Protein AF-A0A838NUH5-F1 (afdb_monomer)

Foldseek 3Di:
DPPCQPCVVHACVVPHCDPPCRQVVQVVVQQVVCVVVVHFKDKDKDADPPGDIDIDMDGHDD

Radius of gyration: 12.06 Å; Cα contacts (8 Å, |Δi|>4): 52; chains: 1; bounding box: 31×22×30 Å

Nearest PDB structures (foldseek):
  2iik-assembly1_A  TM=9.640E-01  e=3.644E-01  Homo sapiens
  2iik-assembly1_B  TM=9.638E-01  e=7.094E-01  Homo sapiens
  8jan-assembly1_m  TM=4.148E-01  e=1.803E+00  Escherichia phage P1
  9do4-assembly1_B  TM=4.440E-01  e=2.873E+00  Tequatrovirus T4

Solvent-accessible surface area (backbone atoms only — not comparable to full-atom values): 4064 Å² total; per-residue (Å²): 128,66,69,90,73,52,61,79,89,54,49,50,91,79,75,54,72,54,81,90,51,44,62,60,53,51,51,53,51,46,56,54,48,27,65,77,69,75,40,55,75,45,80,49,73,47,83,42,86,93,86,41,73,50,75,48,77,48,71,61,85,130

Mean predicted aligned error: 2.5 Å

Secondary structure (DSSP, 8-state):
--GGGSSTT--HHHH---TTTHHHHHHHHHHHHHHHHT-SEEEEEEEETTTEEEEEEEE---

Structure (mmCIF, N/CA/C/O backbone):
data_AF-A0A838NUH5-F1
#
_entry.id   AF-A0A838NUH5-F1
#
loop_
_atom_site.group_PDB
_atom_site.id
_atom_site.type_symbol
_atom_site.label_atom_id
_atom_site.label_alt_id
_atom_site.label_comp_id
_atom_site.label_asym_id
_atom_site.label_entity_id
_atom_site.label_seq_id
_atom_site.pdbx_PDB_ins_code
_atom_site.Cartn_x
_atom_site.Cartn_y
_atom_site.Cartn_z
_atom_site.occupancy
_atom_site.B_iso_or_equiv
_atom_site.auth_seq_id
_atom_site.auth_comp_id
_atom_site.auth_asym_id
_atom_site.auth_atom_id
_atom_site.pdbx_PDB_model_num
ATOM 1 N N . I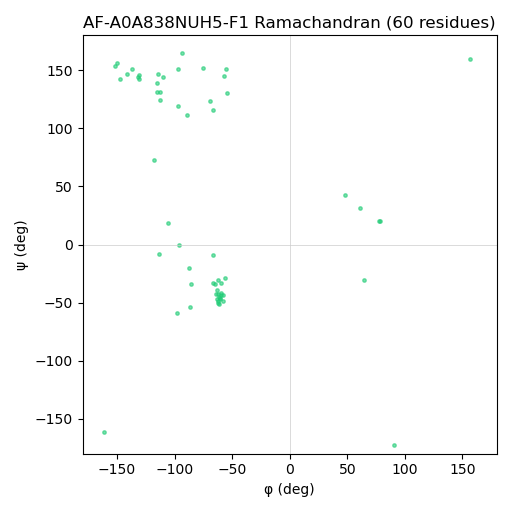LE A 1 1 ? -2.542 -14.736 0.233 1.00 87.25 1 ILE A N 1
ATOM 2 C CA . ILE A 1 1 ? -3.247 -13.575 0.838 1.00 87.25 1 ILE A CA 1
ATOM 3 C C . ILE A 1 1 ? -4.703 -13.613 0.372 1.00 87.25 1 ILE A C 1
ATOM 5 O O . ILE A 1 1 ? -4.892 -13.784 -0.830 1.00 87.25 1 ILE A O 1
ATO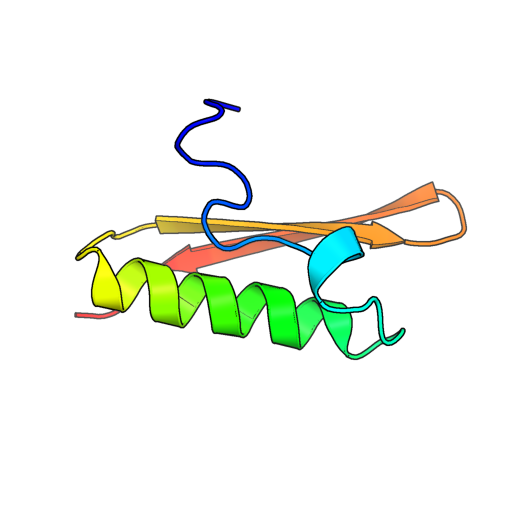M 9 N N . PRO A 1 2 ? -5.708 -13.514 1.266 1.00 96.00 2 PRO A N 1
ATOM 10 C CA . PRO A 1 2 ? -7.122 -13.432 0.878 1.00 96.00 2 PRO A CA 1
ATOM 11 C C . PRO A 1 2 ? -7.368 -12.279 -0.104 1.00 96.00 2 PRO A C 1
ATOM 13 O O . PRO A 1 2 ? -6.899 -11.161 0.125 1.00 96.00 2 PRO A O 1
ATOM 16 N N . ARG A 1 3 ? -8.056 -12.549 -1.221 1.00 94.94 3 ARG A N 1
ATOM 17 C CA . ARG A 1 3 ? -8.213 -11.577 -2.321 1.00 94.94 3 ARG A CA 1
ATOM 18 C C . ARG A 1 3 ? -9.014 -10.344 -1.915 1.00 94.94 3 ARG A C 1
ATOM 20 O O . ARG A 1 3 ? -8.689 -9.245 -2.339 1.00 94.94 3 ARG A O 1
ATOM 27 N N . ASP A 1 4 ? -9.991 -10.521 -1.041 1.00 94.50 4 ASP A N 1
ATOM 28 C CA . ASP A 1 4 ? -10.829 -9.469 -0.470 1.00 94.50 4 ASP A CA 1
ATOM 29 C C . ASP A 1 4 ? -10.063 -8.499 0.446 1.00 94.50 4 ASP A C 1
ATOM 31 O O . ASP A 1 4 ? -10.616 -7.475 0.833 1.00 94.50 4 ASP A O 1
ATOM 35 N N . LYS A 1 5 ? -8.799 -8.788 0.786 1.00 94.00 5 LYS A N 1
ATOM 36 C CA . LYS A 1 5 ? -7.935 -7.940 1.628 1.00 94.00 5 LYS A CA 1
ATOM 37 C C . LYS A 1 5 ? -6.734 -7.356 0.880 1.00 94.00 5 LYS A C 1
ATOM 39 O O . LYS A 1 5 ? -6.031 -6.518 1.435 1.00 94.00 5 LYS A O 1
ATOM 44 N N . LEU A 1 6 ? -6.484 -7.786 -0.357 1.00 96.56 6 LEU A N 1
ATOM 45 C CA . LEU A 1 6 ? -5.319 -7.389 -1.145 1.00 96.56 6 LEU A CA 1
ATOM 46 C C . LEU A 1 6 ? -5.685 -6.250 -2.104 1.00 96.56 6 LEU A C 1
ATOM 48 O O . LEU A 1 6 ? -6.513 -6.448 -2.984 1.00 96.56 6 LEU A O 1
ATOM 52 N N . ASN A 1 7 ? -5.040 -5.085 -1.970 1.00 96.00 7 ASN A N 1
ATOM 53 C CA . ASN A 1 7 ? -5.176 -3.950 -2.900 1.00 96.00 7 ASN A CA 1
ATOM 54 C C . ASN A 1 7 ? -6.642 -3.585 -3.240 1.00 96.00 7 ASN A C 1
ATOM 56 O O . ASN A 1 7 ? -6.969 -3.321 -4.397 1.00 96.00 7 ASN A O 1
ATOM 60 N N . ARG A 1 8 ? -7.536 -3.581 -2.235 1.00 92.19 8 ARG A N 1
ATOM 61 C CA . ARG A 1 8 ? -8.999 -3.404 -2.408 1.00 92.19 8 ARG A CA 1
ATOM 62 C C . ARG A 1 8 ? -9.401 -2.122 -3.139 1.00 92.19 8 ARG A C 1
ATOM 64 O O . ARG A 1 8 ? -10.450 -2.075 -3.764 1.00 92.19 8 ARG A O 1
ATOM 71 N N . GLN A 1 9 ? -8.582 -1.088 -3.021 1.00 90.88 9 GLN A N 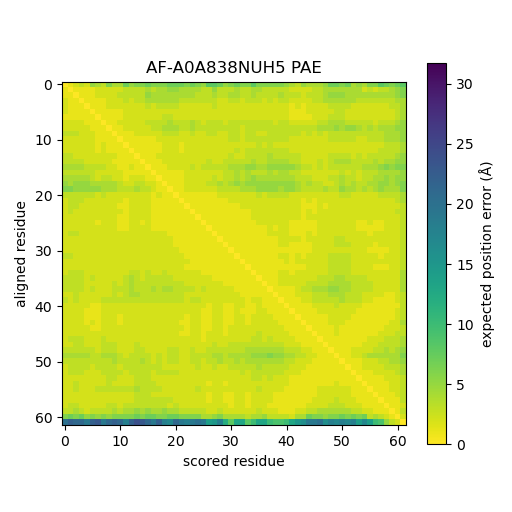1
ATOM 72 C CA . GLN A 1 9 ? -8.809 0.248 -3.572 1.00 90.88 9 GLN A CA 1
ATOM 73 C C . GLN A 1 9 ? -7.922 0.513 -4.804 1.00 9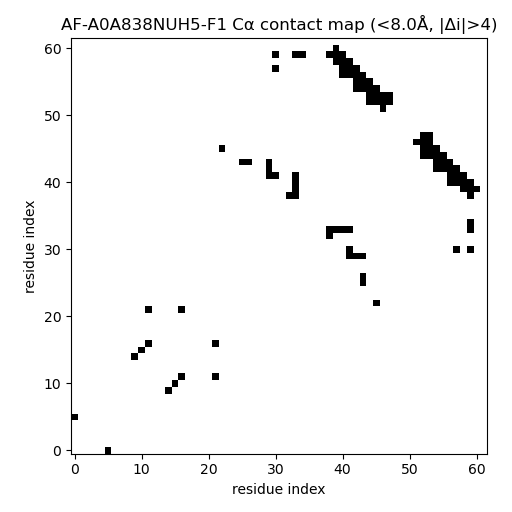0.88 9 GLN A C 1
ATOM 75 O O . GLN A 1 9 ? -7.706 1.654 -5.204 1.00 90.88 9 GLN A O 1
ATOM 80 N N . GLY A 1 10 ? -7.403 -0.555 -5.416 1.00 94.44 10 GLY A N 1
A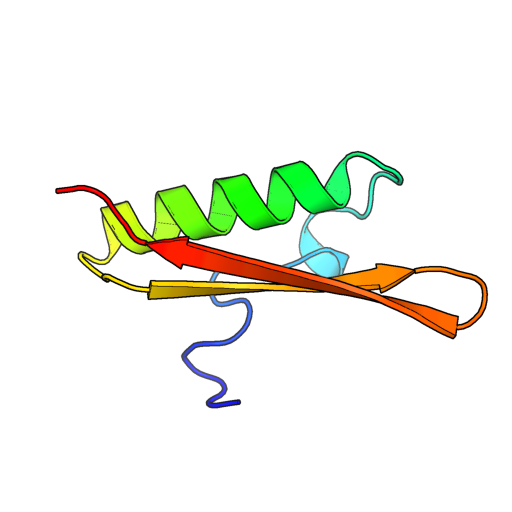TOM 81 C CA . GLY A 1 10 ? -6.494 -0.484 -6.550 1.00 94.44 10 GLY A CA 1
ATOM 82 C C . GLY A 1 10 ? -5.023 -0.447 -6.140 1.00 94.44 10 GLY A C 1
ATOM 83 O O . GLY A 1 10 ? -4.644 -0.665 -4.990 1.00 94.44 10 GLY A O 1
ATOM 84 N N . GLY A 1 11 ? -4.162 -0.224 -7.131 1.00 96.19 11 GLY A N 1
ATOM 85 C CA . GLY A 1 11 ? -2.715 -0.267 -6.962 1.00 96.19 11 GLY A CA 1
ATOM 86 C C . GLY A 1 11 ? -1.982 0.447 -8.091 1.00 96.19 11 GLY A C 1
ATOM 87 O O . GLY A 1 11 ? -2.559 1.249 -8.821 1.00 96.19 11 GLY A O 1
ATOM 88 N N . ALA A 1 12 ? -0.695 0.144 -8.248 1.00 97.19 12 ALA A N 1
ATOM 89 C CA . ALA A 1 12 ? 0.180 0.870 -9.166 1.00 97.19 12 ALA A CA 1
ATOM 90 C C . ALA A 1 12 ? -0.239 0.780 -10.647 1.00 97.19 12 ALA A C 1
ATOM 92 O O . ALA A 1 12 ? -0.022 1.739 -11.376 1.00 97.19 12 ALA A O 1
ATOM 93 N N . ILE A 1 13 ? -0.872 -0.326 -11.062 1.00 97.69 13 ILE A N 1
ATOM 94 C CA . ILE A 1 13 ? -1.389 -0.514 -12.430 1.00 97.69 13 ILE A CA 1
ATOM 95 C C . ILE A 1 13 ? -2.498 0.497 -12.745 1.00 97.69 13 ILE A C 1
ATOM 97 O O . ILE A 1 13 ? -2.520 1.061 -13.830 1.00 97.69 13 ILE A O 1
ATOM 101 N N . ALA A 1 14 ? -3.411 0.723 -11.797 1.00 97.56 14 ALA A N 1
ATOM 102 C CA . ALA A 1 14 ? -4.559 1.604 -11.998 1.00 97.56 14 ALA A CA 1
ATOM 103 C C . ALA A 1 14 ? -4.234 3.080 -11.717 1.00 97.56 14 ALA A C 1
ATOM 105 O O . ALA A 1 14 ? -4.801 3.958 -12.354 1.00 97.56 14 ALA A O 1
ATOM 106 N N . LEU A 1 15 ? -3.354 3.354 -10.747 1.00 95.06 15 LEU A N 1
ATOM 107 C CA . LEU A 1 15 ? -3.071 4.716 -10.285 1.00 95.06 15 LEU A CA 1
ATOM 108 C C . LEU A 1 15 ? -1.815 5.313 -10.930 1.00 95.06 15 LEU A C 1
ATOM 110 O O . LEU A 1 15 ? -1.875 6.392 -11.505 1.00 95.06 15 LEU A O 1
ATOM 114 N N . SER A 1 16 ? -0.666 4.658 -10.745 1.00 94.44 16 SER A N 1
ATOM 115 C CA . SER A 1 16 ? 0.672 4.99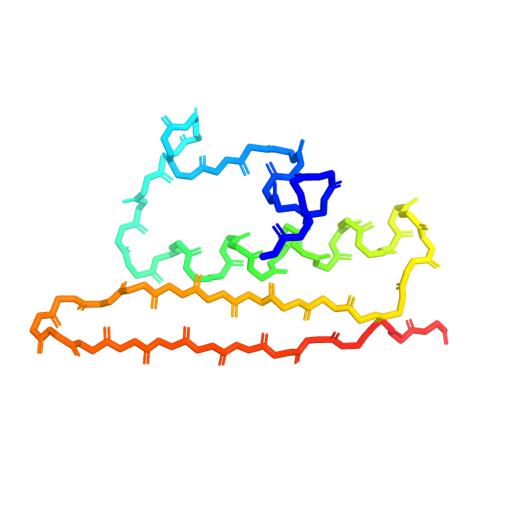1 -11.278 1.00 94.44 16 SER A CA 1
ATOM 116 C C . SER A 1 16 ? 1.753 4.367 -10.390 1.00 94.44 16 SER A C 1
ATOM 118 O O . SER A 1 16 ? 1.518 4.087 -9.210 1.00 94.44 16 SER A O 1
ATOM 120 N N . HIS A 1 17 ? 2.970 4.202 -10.915 1.00 97.38 17 HIS A N 1
ATOM 121 C CA . HIS A 1 17 ? 4.158 3.815 -10.145 1.00 97.38 17 HIS A CA 1
ATOM 122 C C . HIS A 1 17 ? 5.241 4.908 -10.196 1.00 97.38 17 HIS A C 1
ATOM 124 O O . HIS A 1 17 ? 6.257 4.730 -10.867 1.00 97.38 17 HIS A O 1
ATOM 130 N N . PRO A 1 18 ? 5.058 6.052 -9.509 1.00 95.94 18 PRO A N 1
ATOM 131 C CA . PRO A 1 18 ? 6.132 7.026 -9.386 1.00 95.94 18 PRO A CA 1
ATOM 132 C C . PRO A 1 18 ? 7.248 6.406 -8.538 1.00 95.94 18 PRO A C 1
ATOM 134 O O . PRO A 1 18 ? 7.034 6.054 -7.366 1.00 95.94 18 PRO A O 1
ATOM 137 N N . LEU A 1 19 ? 8.417 6.205 -9.151 1.00 94.31 19 LEU A N 1
ATOM 138 C CA . LEU A 1 19 ? 9.588 5.634 -8.489 1.00 94.31 19 LEU A CA 1
ATOM 139 C C . LEU A 1 19 ? 9.954 6.481 -7.258 1.00 94.31 19 LEU A C 1
ATOM 141 O O . LEU A 1 19 ? 9.751 7.692 -7.251 1.00 94.31 19 LEU A O 1
ATOM 145 N N . ALA A 1 20 ? 10.433 5.828 -6.196 1.00 92.12 20 ALA A N 1
ATOM 146 C CA . ALA A 1 20 ? 10.704 6.395 -4.865 1.00 92.12 20 ALA A CA 1
ATOM 147 C C . ALA A 1 20 ? 9.480 6.927 -4.079 1.00 92.12 20 ALA A C 1
ATOM 149 O O . ALA A 1 20 ? 9.453 6.797 -2.859 1.00 92.12 20 ALA A O 1
ATOM 150 N N . ALA A 1 21 ? 8.422 7.426 -4.728 1.00 97.06 21 ALA A N 1
ATOM 151 C CA . ALA A 1 21 ? 7.210 7.911 -4.048 1.00 97.06 21 ALA A CA 1
ATOM 152 C C . ALA A 1 21 ? 6.154 6.816 -3.792 1.00 97.06 21 ALA A C 1
ATOM 154 O O . ALA A 1 21 ? 5.296 6.949 -2.916 1.00 97.06 21 ALA A O 1
ATOM 155 N N . SER A 1 22 ? 6.210 5.703 -4.533 1.00 96.56 22 SER A N 1
ATOM 156 C CA . SER A 1 22 ? 5.212 4.628 -4.429 1.00 96.56 22 SER A CA 1
ATOM 157 C C . SER A 1 22 ? 5.120 4.001 -3.036 1.00 96.56 22 SER A C 1
ATOM 159 O O . SER A 1 22 ? 4.022 3.634 -2.628 1.00 96.56 22 SER A O 1
ATOM 161 N N . GLY A 1 23 ? 6.230 3.913 -2.293 1.00 96.69 23 GLY A N 1
ATOM 162 C CA . GLY A 1 23 ? 6.229 3.407 -0.917 1.00 96.69 23 GLY A CA 1
ATOM 163 C C . GLY A 1 23 ? 5.370 4.271 0.008 1.00 96.69 23 GLY A C 1
ATOM 164 O O . GLY A 1 23 ? 4.445 3.763 0.635 1.00 96.69 23 GLY A O 1
ATOM 165 N N . ALA A 1 24 ? 5.595 5.590 0.004 1.00 96.88 24 ALA A N 1
ATOM 166 C CA . ALA A 1 24 ? 4.794 6.540 0.776 1.00 96.88 24 ALA A CA 1
ATOM 167 C C . ALA A 1 24 ? 3.309 6.496 0.381 1.00 96.88 24 ALA A C 1
ATOM 169 O O . ALA A 1 24 ? 2.439 6.467 1.250 1.00 96.88 24 ALA A O 1
ATOM 170 N N . ARG A 1 25 ? 3.010 6.406 -0.923 1.00 96.31 25 ARG A N 1
ATOM 171 C CA . ARG A 1 25 ? 1.633 6.273 -1.422 1.00 96.31 25 ARG A CA 1
ATOM 172 C C . ARG A 1 25 ? 0.953 4.997 -0.919 1.00 96.31 25 ARG A C 1
ATOM 174 O O . ARG A 1 25 ? -0.192 5.069 -0.487 1.00 96.31 25 ARG A O 1
ATOM 181 N N . ILE A 1 26 ? 1.629 3.843 -0.959 1.00 96.81 26 ILE A N 1
ATOM 182 C CA . ILE A 1 26 ? 1.101 2.569 -0.428 1.00 96.81 26 ILE A CA 1
ATOM 183 C C . ILE A 1 26 ? 0.816 2.696 1.073 1.00 96.81 26 ILE A C 1
ATOM 185 O O . ILE A 1 26 ? -0.273 2.332 1.516 1.00 96.81 26 ILE A O 1
ATOM 189 N N . THR A 1 27 ? 1.755 3.248 1.843 1.00 96.94 27 THR A N 1
ATOM 190 C CA . THR A 1 27 ? 1.603 3.422 3.295 1.00 96.94 27 THR A CA 1
ATOM 191 C C . THR A 1 27 ? 0.444 4.353 3.639 1.00 96.94 27 THR A C 1
ATOM 193 O O . THR A 1 27 ? -0.404 3.988 4.448 1.00 96.94 27 THR A O 1
ATOM 196 N N . ALA A 1 28 ? 0.353 5.525 3.002 1.00 95.94 28 ALA A N 1
ATOM 197 C CA . ALA A 1 28 ? -0.743 6.466 3.230 1.00 95.94 28 ALA A CA 1
ATOM 198 C C . ALA A 1 28 ? -2.101 5.819 2.928 1.00 95.94 28 ALA A C 1
ATOM 200 O O . ALA A 1 28 ? -3.041 5.921 3.714 1.00 95.94 28 ALA A O 1
ATOM 201 N N . HIS A 1 29 ? -2.186 5.083 1.822 1.00 95.56 29 HIS A N 1
ATOM 202 C CA . HIS A 1 29 ? -3.400 4.381 1.433 1.00 95.56 29 HIS A CA 1
ATOM 203 C C . HIS A 1 29 ? -3.820 3.314 2.456 1.00 95.56 29 HIS A C 1
ATOM 205 O O . HIS A 1 29 ? -4.992 3.248 2.828 1.00 95.56 29 HIS A O 1
ATOM 211 N N . LEU A 1 30 ? -2.864 2.533 2.975 1.00 95.94 30 LEU A N 1
ATOM 212 C CA . LEU A 1 30 ? -3.103 1.589 4.072 1.00 95.94 30 LEU A CA 1
ATOM 213 C C . LEU A 1 30 ? -3.648 2.297 5.315 1.00 95.94 30 LEU A C 1
ATOM 215 O O . LEU A 1 30 ? -4.668 1.870 5.845 1.00 95.94 30 LEU A O 1
ATOM 219 N N . LEU A 1 31 ? -3.024 3.393 5.751 1.00 95.94 31 LEU A N 1
ATOM 220 C CA . LEU A 1 31 ? -3.460 4.141 6.936 1.00 95.94 31 LEU A CA 1
ATOM 221 C C . LEU A 1 31 ? -4.890 4.682 6.780 1.00 95.94 31 LEU A C 1
ATOM 223 O O . LEU A 1 31 ? -5.721 4.499 7.672 1.00 95.94 31 LEU A O 1
ATOM 227 N N . HIS A 1 32 ? -5.208 5.288 5.632 1.00 95.06 32 HIS A N 1
ATOM 228 C CA . HIS A 1 32 ? -6.562 5.769 5.347 1.00 95.06 32 HIS A CA 1
ATOM 229 C C . HIS A 1 32 ? -7.583 4.626 5.285 1.00 95.06 32 HIS A C 1
ATOM 231 O O . HIS A 1 32 ? -8.681 4.768 5.819 1.00 95.06 32 HIS A O 1
ATOM 237 N N . THR A 1 33 ? -7.209 3.480 4.706 1.00 95.00 33 THR A N 1
ATOM 238 C CA . THR A 1 33 ? -8.058 2.280 4.662 1.00 95.00 33 THR A CA 1
ATOM 239 C C . THR A 1 33 ? -8.368 1.757 6.053 1.00 95.00 33 THR A C 1
ATOM 241 O O . THR A 1 33 ? -9.525 1.502 6.368 1.00 95.00 33 THR A O 1
ATOM 244 N N . LEU A 1 34 ? -7.341 1.579 6.886 1.00 95.62 34 LEU A N 1
ATOM 245 C CA . LEU A 1 34 ? -7.506 1.046 8.235 1.00 95.62 34 LEU A CA 1
ATOM 246 C C . LEU A 1 34 ? -8.426 1.939 9.061 1.00 95.62 34 LEU A C 1
ATOM 248 O O . LEU A 1 34 ? -9.339 1.430 9.706 1.00 95.62 34 LEU A O 1
ATOM 252 N N . ARG A 1 35 ? -8.244 3.262 8.961 1.00 94.62 35 ARG A N 1
ATOM 253 C CA . ARG A 1 35 ? -9.109 4.241 9.623 1.00 94.62 35 ARG A CA 1
ATOM 254 C C . ARG A 1 35 ? -10.549 4.188 9.107 1.00 94.62 35 ARG A C 1
ATOM 256 O O . ARG A 1 35 ? -11.470 4.179 9.914 1.00 94.62 35 ARG A O 1
ATOM 263 N N . ALA A 1 36 ? -10.750 4.148 7.790 1.00 94.38 36 ALA A N 1
ATOM 264 C CA . ALA A 1 36 ? -12.084 4.106 7.188 1.00 94.38 36 ALA A CA 1
ATOM 265 C C . ALA A 1 36 ? -12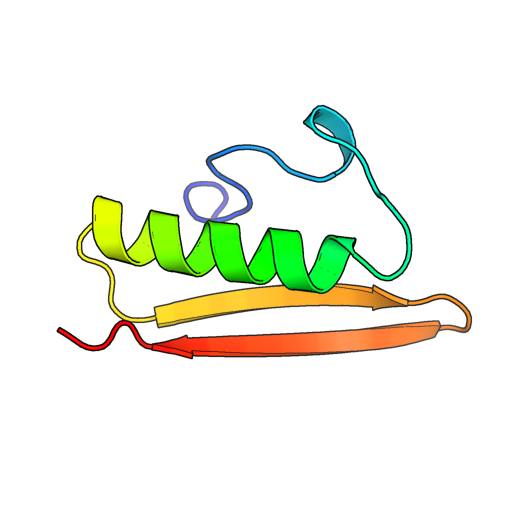.836 2.796 7.486 1.00 94.38 36 ALA A C 1
ATOM 267 O O . ALA A 1 36 ? -14.054 2.804 7.625 1.00 94.38 36 ALA A O 1
ATOM 268 N N . GLU A 1 37 ? -12.120 1.675 7.592 1.00 93.88 37 GLU A N 1
ATOM 269 C CA . 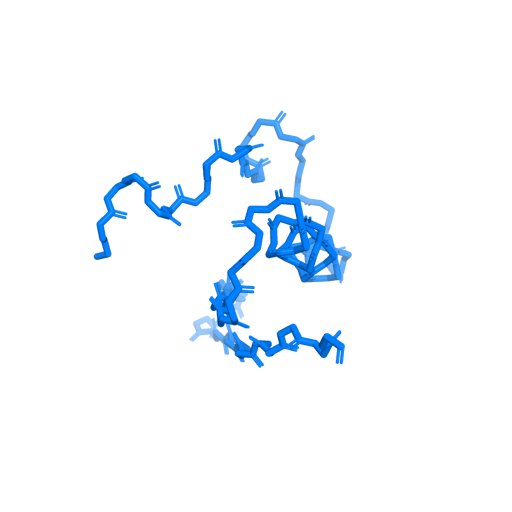GLU A 1 37 ? -12.702 0.349 7.826 1.00 93.88 37 GLU A CA 1
ATOM 270 C C . GLU A 1 37 ? -12.704 -0.071 9.308 1.00 93.88 37 GLU A C 1
ATOM 272 O O . GLU A 1 37 ? -13.133 -1.183 9.616 1.00 93.88 37 GLU A O 1
ATOM 277 N N . GLY A 1 38 ? -12.198 0.765 10.222 1.00 95.56 38 GLY A N 1
ATOM 278 C CA . GLY A 1 38 ? -12.078 0.427 11.646 1.00 95.56 38 GLY A CA 1
ATOM 279 C C . GLY A 1 38 ? -11.179 -0.788 11.912 1.00 95.56 38 GLY A C 1
ATOM 280 O O . GLY A 1 38 ? -11.432 -1.570 12.829 1.00 95.56 38 GLY A O 1
ATOM 281 N N . LYS A 1 39 ? -10.153 -0.999 11.080 1.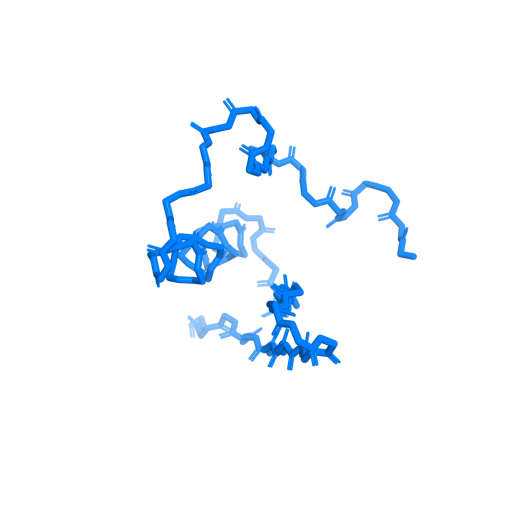00 95.56 39 LYS A N 1
ATOM 282 C CA . LYS A 1 39 ? -9.229 -2.138 11.179 1.00 95.56 39 LYS A CA 1
ATOM 283 C C . LYS A 1 39 ? -7.956 -1.759 11.928 1.00 95.56 39 LYS A C 1
ATOM 285 O O . LYS A 1 39 ? -7.495 -0.628 11.867 1.00 95.56 39 LYS A O 1
ATOM 290 N N . ARG A 1 40 ? -7.351 -2.754 12.582 1.00 96.31 40 ARG A N 1
ATOM 291 C CA . ARG A 1 40 ? -6.171 -2.567 13.437 1.00 96.31 40 ARG A CA 1
ATOM 292 C C . ARG A 1 40 ? -4.846 -2.629 12.681 1.00 96.31 40 ARG A C 1
ATOM 294 O O . ARG A 1 40 ? -4.056 -1.705 12.783 1.00 96.31 40 ARG A O 1
ATOM 301 N N . TYR A 1 41 ? -4.607 -3.701 11.926 1.00 97.31 41 TYR A N 1
ATOM 302 C CA . TYR A 1 41 ? -3.310 -3.954 11.289 1.00 97.31 41 TYR A CA 1
ATOM 303 C C . TYR A 1 41 ? -3.387 -3.933 9.767 1.00 97.31 41 TYR A C 1
ATOM 305 O O . TYR A 1 41 ? -4.302 -4.511 9.175 1.00 97.31 41 TYR A O 1
ATOM 313 N N . GLY A 1 42 ? -2.375 -3.332 9.142 1.00 97.00 42 GLY A N 1
ATOM 314 C CA . GLY A 1 42 ? -2.161 -3.349 7.698 1.00 97.00 42 GLY A CA 1
ATOM 315 C C . GLY A 1 42 ? -0.727 -3.735 7.351 1.00 97.00 42 GLY A C 1
ATOM 316 O O . GLY A 1 42 ? 0.209 -3.339 8.039 1.00 97.00 42 GLY A O 1
ATOM 317 N N . LEU A 1 43 ? -0.564 -4.498 6.271 1.00 97.94 43 LEU A N 1
ATOM 318 C CA . LEU A 1 43 ? 0.731 -4.904 5.724 1.00 97.94 43 LEU A CA 1
ATOM 319 C C . LEU A 1 43 ? 0.926 -4.231 4.362 1.00 97.94 43 LEU A C 1
ATOM 321 O O . LEU A 1 43 ? 0.111 -4.419 3.458 1.00 97.94 43 LEU A O 1
ATOM 325 N N . GLY A 1 44 ? 2.022 -3.497 4.208 1.00 97.62 44 GLY A N 1
ATOM 326 C CA . GLY A 1 44 ? 2.495 -2.984 2.925 1.00 97.62 44 GLY A CA 1
ATOM 327 C C . GLY A 1 44 ? 3.764 -3.705 2.496 1.00 97.62 44 GLY A C 1
ATOM 328 O O . GLY A 1 44 ? 4.597 -4.047 3.329 1.00 97.62 44 GLY A O 1
ATOM 329 N N . SER A 1 45 ? 3.932 -3.934 1.196 1.00 97.56 45 SER A N 1
ATOM 330 C CA . SER A 1 45 ? 5.194 -4.433 0.644 1.00 97.56 45 SER A CA 1
ATOM 331 C C . SER A 1 45 ? 5.403 -3.944 -0.784 1.00 97.56 45 SER A C 1
ATOM 333 O O . SER A 1 45 ? 4.443 -3.591 -1.473 1.00 97.56 45 SER A O 1
ATOM 335 N N . ALA A 1 46 ? 6.661 -3.904 -1.213 1.00 97.62 46 ALA A N 1
ATOM 336 C CA . ALA A 1 46 ? 7.040 -3.580 -2.579 1.00 97.62 46 ALA A CA 1
ATOM 337 C C . ALA A 1 46 ? 8.311 -4.336 -2.984 1.00 97.62 46 ALA A C 1
ATOM 339 O O . ALA A 1 46 ? 9.236 -4.500 -2.184 1.00 97.62 46 ALA A O 1
ATOM 340 N N . CYS A 1 47 ? 8.359 -4.768 -4.243 1.00 96.94 47 CYS A N 1
ATOM 341 C CA . CYS A 1 47 ? 9.591 -5.225 -4.874 1.00 96.94 47 CYS A CA 1
ATOM 342 C C . CYS A 1 47 ? 10.478 -4.028 -5.233 1.00 96.94 47 CYS A C 1
ATOM 344 O O . CYS A 1 47 ? 9.983 -2.934 -5.513 1.00 96.94 47 CYS A O 1
ATOM 346 N N . ILE A 1 48 ? 11.787 -4.248 -5.257 1.00 97.12 48 ILE A N 1
ATOM 347 C CA . ILE A 1 48 ? 12.791 -3.250 -5.621 1.00 97.12 48 ILE A CA 1
ATOM 348 C C . ILE A 1 48 ? 13.734 -3.888 -6.655 1.00 97.12 48 ILE A C 1
ATOM 350 O O . ILE A 1 48 ? 13.987 -5.095 -6.627 1.00 97.12 48 ILE A O 1
ATOM 354 N N . GLY A 1 49 ? 14.234 -3.086 -7.602 1.00 96.19 49 GLY A N 1
ATOM 355 C CA . GLY A 1 49 ? 15.197 -3.546 -8.608 1.00 96.19 49 GLY A CA 1
ATOM 356 C C . GLY A 1 49 ? 16.445 -4.183 -7.978 1.00 96.19 49 GLY A C 1
ATOM 357 O O . GLY A 1 49 ? 16.824 -3.848 -6.859 1.00 96.19 49 GLY A O 1
ATOM 358 N N . GLY A 1 50 ? 17.075 -5.123 -8.687 1.00 97.44 50 GLY A N 1
ATOM 359 C CA . GLY A 1 50 ? 18.233 -5.862 -8.159 1.00 97.44 50 GLY A CA 1
ATOM 360 C C . GLY A 1 50 ? 17.876 -6.987 -7.179 1.00 97.44 50 GLY A C 1
ATOM 361 O O . GLY A 1 50 ? 18.722 -7.410 -6.398 1.00 97.44 50 GLY A O 1
ATOM 362 N N . GLY A 1 51 ? 16.626 -7.467 -7.196 1.00 97.75 51 GLY A N 1
ATOM 363 C CA . GLY A 1 51 ? 16.186 -8.606 -6.378 1.00 97.75 51 GLY A CA 1
ATOM 364 C C . GLY A 1 51 ? 15.927 -8.265 -4.908 1.00 97.75 51 GLY A C 1
ATOM 365 O O . GLY A 1 51 ? 15.939 -9.154 -4.063 1.00 97.75 51 GLY A O 1
ATOM 366 N N . GLN A 1 52 ? 15.711 -6.986 -4.598 1.00 98.25 52 GLN A N 1
ATOM 367 C CA . GLN A 1 52 ? 15.458 -6.503 -3.244 1.00 98.25 52 GLN A CA 1
ATOM 368 C C . GLN A 1 52 ? 13.950 -6.423 -2.955 1.00 98.25 52 GLN A C 1
ATOM 370 O O . GLN A 1 52 ? 13.106 -6.427 -3.858 1.00 98.25 52 GLN A O 1
ATOM 375 N N . GLY A 1 53 ? 13.596 -6.305 -1.678 1.00 96.94 53 GLY A N 1
ATOM 376 C CA . GLY A 1 53 ? 12.214 -6.138 -1.246 1.00 96.94 53 GLY A CA 1
ATOM 377 C C . GLY A 1 53 ? 12.121 -5.377 0.067 1.00 96.94 53 GLY A C 1
ATOM 378 O O . GLY A 1 53 ? 13.046 -5.391 0.875 1.00 96.94 53 GLY A O 1
ATOM 379 N N . ILE A 1 54 ? 10.988 -4.715 0.270 1.00 97.19 54 ILE A N 1
ATOM 380 C CA . ILE A 1 54 ? 10.661 -4.033 1.520 1.00 97.19 54 ILE A CA 1
ATOM 381 C C . ILE A 1 54 ? 9.253 -4.417 1.962 1.00 97.19 54 ILE A C 1
ATOM 383 O O . ILE A 1 54 ? 8.350 -4.583 1.136 1.00 97.19 54 ILE A O 1
ATOM 387 N N . ALA A 1 55 ? 9.066 -4.541 3.271 1.00 98.12 55 ALA A N 1
ATOM 388 C CA . ALA A 1 55 ? 7.771 -4.742 3.896 1.00 98.12 55 ALA A CA 1
ATOM 389 C C . ALA A 1 55 ? 7.644 -3.860 5.140 1.00 98.12 55 ALA A C 1
ATOM 391 O O . ALA A 1 55 ? 8.636 -3.539 5.791 1.00 98.12 55 ALA A O 1
ATOM 392 N N . LEU A 1 56 ? 6.412 -3.478 5.457 1.00 97.56 56 LEU A N 1
ATOM 393 C CA . LEU A 1 56 ? 6.062 -2.717 6.647 1.00 97.56 56 LEU A CA 1
ATOM 394 C C . LEU A 1 56 ? 4.734 -3.220 7.212 1.00 97.56 56 LEU A C 1
ATOM 396 O O . LEU A 1 56 ? 3.832 -3.602 6.462 1.00 97.56 56 LEU A O 1
ATOM 400 N N . ILE A 1 57 ? 4.610 -3.179 8.533 1.00 98.00 57 ILE A N 1
ATOM 401 C CA . ILE A 1 57 ? 3.350 -3.385 9.243 1.00 98.00 57 ILE A CA 1
ATOM 402 C C . ILE A 1 57 ? 3.016 -2.071 9.942 1.00 98.00 57 ILE A C 1
ATOM 404 O O . ILE A 1 57 ? 3.872 -1.494 10.608 1.00 98.00 57 ILE A O 1
ATOM 408 N N . VAL A 1 58 ? 1.782 -1.603 9.777 1.00 97.50 58 VAL A N 1
ATOM 409 C CA . VAL A 1 58 ? 1.241 -0.464 10.524 1.00 97.50 58 VAL A CA 1
ATOM 410 C C . VAL A 1 58 ? 0.110 -0.919 11.428 1.00 97.50 58 VAL A C 1
ATOM 412 O O . VAL A 1 58 ? -0.661 -1.818 11.077 1.00 97.50 58 VAL A O 1
ATOM 415 N N . GLU A 1 59 ? 0.008 -0.262 12.575 1.00 97.12 59 GLU A N 1
ATOM 416 C CA . GLU A 1 59 ? -1.111 -0.370 13.500 1.00 97.12 59 GLU A CA 1
ATOM 417 C C . GLU A 1 59 ? -1.857 0.965 13.529 1.00 97.12 59 GLU A C 1
ATOM 419 O O . GLU A 1 59 ? -1.240 2.026 13.643 1.00 97.12 59 GLU A O 1
ATOM 424 N N . ALA A 1 60 ? -3.179 0.922 13.389 1.00 95.50 60 ALA A N 1
ATOM 425 C CA . ALA A 1 60 ? -4.021 2.088 13.596 1.00 95.50 60 ALA A CA 1
ATOM 426 C C . ALA A 1 60 ? -4.030 2.445 15.089 1.00 95.50 60 ALA A C 1
ATOM 428 O O . ALA A 1 60 ? -4.367 1.611 15.930 1.00 95.50 60 ALA A O 1
ATOM 429 N N . ILE A 1 61 ? -3.656 3.686 15.399 1.00 90.00 61 ILE A N 1
ATOM 430 C CA . ILE A 1 61 ? -3.741 4.248 16.746 1.00 90.00 61 ILE A CA 1
ATOM 431 C C . ILE A 1 61 ? -5.131 4.871 16.853 1.00 90.00 61 ILE A C 1
ATOM 433 O O . ILE A 1 61 ? -5.431 5.824 16.130 1.00 90.00 61 ILE A O 1
ATOM 437 N N . ASN A 1 62 ? -5.981 4.272 17.682 1.00 63.06 62 ASN A N 1
ATOM 438 C CA . ASN A 1 62 ? -7.321 4.771 17.979 1.00 63.06 62 ASN A CA 1
ATOM 439 C C . ASN A 1 62 ? -7.274 5.744 19.153 1.00 63.06 62 ASN A C 1
ATOM 441 O O . ASN A 1 62 ? -6.573 5.414 20.137 1.00 63.06 62 ASN A O 1
#

Sequence (62 aa):
IPRDKLNRQGGAIALSHPLAASGARITAHLLHTLRAEGKRYGLGSACIGGGQGIALIVEAIN

pLDDT: mean 95.34, std 4.6, range [63.06, 98.25]